Protein AF-A0A8T3YT33-F1 (afdb_monomer_lite)

Sequence (91 aa):
MTSIDEHKRKIREHLKEIKDAIDEGIELKPITIGFHTSACAMEILEFYLHKLNLISTGKTIKHNWFEKPKPEQKILPLIERKLSVNFPDKE

pLDDT: mean 87.58, std 10.37, range [50.34, 98.31]

Foldseek 3Di:
DCDLVNLVVLLVVLVVQLVVCVVVPCVVPVVSNVVSVLVNVQSVVVSVCVVVVQDDDPDGDDPQQQDDDDPVPPDDRNCVVPRPGDDPPPD

Secondary structure (DSSP, 8-state):
---HHHHHHHHHHHHHHHHHHHHH-TTT-HHHHHHHHHHHHHHHHHHHHHHTTSS-TTPPPPGGGGPPPPTT-----HHHHH-----TT--

Structure (mmCIF, N/CA/C/O backbone):
data_AF-A0A8T3YT33-F1
#
_entry.id   AF-A0A8T3YT33-F1
#
loop_
_atom_site.group_PDB
_atom_site.id
_atom_site.type_symbol
_atom_site.label_atom_id
_atom_site.label_alt_id
_atom_site.label_comp_id
_atom_site.label_asym_id
_atom_site.label_entity_id
_atom_site.label_seq_id
_atom_site.pdbx_PDB_ins_code
_atom_site.Cartn_x
_atom_site.Cartn_y
_atom_site.Cartn_z
_atom_site.occupancy
_atom_site.B_iso_or_equiv
_atom_site.auth_seq_id
_atom_site.auth_comp_id
_atom_site.auth_asym_id
_atom_site.auth_atom_id
_atom_site.pdbx_PDB_model_num
ATOM 1 N N . MET A 1 1 ? -6.098 15.372 5.394 1.00 50.88 1 MET A N 1
ATOM 2 C CA . MET A 1 1 ? -7.080 14.326 5.758 1.00 50.88 1 MET A CA 1
ATOM 3 C C . MET A 1 1 ? -7.314 13.479 4.528 1.00 50.88 1 MET A C 1
ATOM 5 O O . MET A 1 1 ? -7.731 14.037 3.522 1.00 50.88 1 MET A O 1
ATOM 9 N N . THR A 1 2 ? -7.005 12.186 4.565 1.00 65.50 2 THR A N 1
ATOM 10 C CA . THR A 1 2 ? -7.273 11.300 3.424 1.00 65.50 2 THR A CA 1
ATOM 11 C C . THR A 1 2 ? -8.761 10.963 3.433 1.00 65.50 2 THR A C 1
ATOM 13 O O . THR A 1 2 ? -9.256 10.343 4.372 1.00 65.50 2 THR A O 1
ATOM 16 N N . SER A 1 3 ? -9.508 11.479 2.460 1.00 83.50 3 SER A N 1
ATOM 17 C CA . SER A 1 3 ? -10.908 11.110 2.256 1.00 83.50 3 SER A CA 1
ATOM 18 C C . SER A 1 3 ? -10.996 9.783 1.493 1.00 83.50 3 SER A C 1
ATOM 20 O O . SER A 1 3 ? -10.030 9.334 0.878 1.00 83.50 3 SER A O 1
ATOM 22 N N . ILE A 1 4 ? -12.176 9.159 1.483 1.00 88.88 4 ILE A N 1
ATOM 23 C CA . ILE A 1 4 ? -12.442 7.951 0.681 1.00 88.88 4 ILE A CA 1
ATOM 24 C C . ILE A 1 4 ? -12.099 8.179 -0.801 1.00 88.88 4 ILE A C 1
ATOM 26 O O . ILE A 1 4 ? -11.553 7.292 -1.458 1.00 88.88 4 ILE A O 1
ATOM 30 N N . ASP A 1 5 ? -12.403 9.361 -1.334 1.00 91.31 5 ASP A N 1
ATOM 31 C CA . ASP A 1 5 ? -12.121 9.684 -2.734 1.00 91.31 5 ASP A CA 1
ATOM 32 C C . ASP A 1 5 ? -10.637 9.931 -2.991 1.00 91.31 5 ASP A C 1
ATOM 34 O O . ASP A 1 5 ? -10.132 9.563 -4.052 1.00 91.31 5 ASP A O 1
ATOM 38 N N . GLU A 1 6 ? -9.920 10.450 -1.996 1.00 91.81 6 GLU A N 1
ATOM 39 C CA . GLU A 1 6 ? -8.471 10.590 -2.054 1.00 91.81 6 GLU A CA 1
ATOM 40 C C . GLU A 1 6 ? -7.775 9.223 -2.114 1.00 91.81 6 GLU A C 1
ATOM 42 O O . GLU A 1 6 ? -6.903 9.025 -2.958 1.00 91.81 6 GLU A O 1
ATOM 47 N N . HIS A 1 7 ? -8.215 8.241 -1.317 1.00 93.94 7 HIS A N 1
ATOM 48 C CA . HIS A 1 7 ? -7.713 6.867 -1.436 1.00 93.94 7 HIS A CA 1
ATOM 49 C C . HIS A 1 7 ? -7.943 6.302 -2.842 1.00 93.94 7 HIS A C 1
ATOM 51 O O . HIS A 1 7 ? -7.019 5.788 -3.468 1.00 93.94 7 HIS A O 1
ATOM 57 N N . LYS A 1 8 ? -9.158 6.440 -3.394 1.00 94.94 8 LYS A N 1
ATOM 58 C CA . LYS A 1 8 ? -9.459 5.965 -4.758 1.00 94.94 8 LYS A CA 1
ATOM 59 C C . LYS A 1 8 ? -8.571 6.630 -5.807 1.00 94.94 8 LYS A C 1
ATOM 61 O O . LYS A 1 8 ? -8.163 5.963 -6.755 1.00 94.94 8 LYS A O 1
ATOM 66 N N . ARG A 1 9 ? -8.307 7.935 -5.674 1.00 97.06 9 ARG A N 1
ATOM 67 C CA . ARG A 1 9 ? -7.417 8.679 -6.576 1.00 97.06 9 ARG A CA 1
ATOM 68 C C . ARG A 1 9 ? -6.008 8.089 -6.537 1.00 97.06 9 ARG A C 1
ATOM 70 O O . ARG A 1 9 ? -5.514 7.664 -7.576 1.00 97.06 9 ARG A O 1
ATOM 77 N N . LYS A 1 10 ? -5.421 7.966 -5.346 1.00 96.31 10 LYS A N 1
ATOM 78 C CA . LYS A 1 10 ? -4.069 7.423 -5.164 1.00 96.31 10 LYS A CA 1
ATOM 79 C C . LYS A 1 10 ? -3.934 5.972 -5.617 1.00 96.31 10 LYS A C 1
ATOM 81 O O . LYS A 1 10 ? -2.957 5.629 -6.268 1.00 96.31 10 LYS A O 1
ATOM 86 N N . ILE A 1 11 ? -4.925 5.122 -5.336 1.00 97.31 11 ILE A N 1
ATOM 87 C CA . ILE A 1 11 ? -4.937 3.726 -5.803 1.00 97.31 11 ILE A CA 1
ATOM 88 C C . ILE A 1 11 ? -4.862 3.680 -7.334 1.00 97.31 11 ILE A C 1
ATOM 90 O O . ILE A 1 11 ? -4.062 2.929 -7.885 1.00 97.31 11 ILE A O 1
ATOM 94 N N . ARG A 1 12 ? -5.649 4.509 -8.037 1.00 98.12 12 ARG A N 1
ATOM 95 C CA . ARG A 1 12 ? -5.586 4.586 -9.507 1.00 98.12 12 ARG A CA 1
ATOM 96 C C . ARG A 1 12 ? -4.224 5.064 -10.001 1.00 98.12 12 ARG A C 1
ATOM 98 O O . ARG A 1 12 ? -3.731 4.518 -10.979 1.00 98.12 12 ARG A O 1
ATOM 105 N N . GLU A 1 13 ? -3.627 6.047 -9.334 1.00 98.19 13 GLU A N 1
ATOM 106 C CA . GLU A 1 13 ? -2.289 6.546 -9.669 1.00 98.19 13 GLU A CA 1
ATOM 107 C C . GLU A 1 13 ? -1.234 5.455 -9.498 1.00 98.19 13 GLU A C 1
ATOM 109 O O . GLU A 1 13 ? -0.496 5.180 -10.436 1.00 98.19 13 GLU A O 1
ATOM 114 N N . HIS A 1 14 ? -1.219 4.745 -8.367 1.00 98.19 14 HIS A N 1
ATOM 115 C CA . HIS A 1 14 ? -0.278 3.645 -8.173 1.00 98.19 14 HIS A CA 1
ATOM 116 C C . HIS A 1 14 ? -0.462 2.523 -9.200 1.00 98.19 14 HIS A C 1
ATOM 118 O O . HIS A 1 14 ? 0.528 2.029 -9.729 1.00 98.19 14 HIS A O 1
ATOM 124 N N . LEU A 1 15 ? -1.702 2.132 -9.508 1.00 98.12 15 LEU A N 1
ATOM 125 C CA . LEU A 1 15 ? -1.971 1.108 -10.523 1.00 98.12 15 LEU A CA 1
ATOM 126 C C . LEU A 1 15 ? -1.524 1.545 -11.921 1.00 98.12 15 LEU A C 1
ATOM 128 O O . LEU A 1 15 ? -1.030 0.716 -12.682 1.00 98.12 15 LEU A O 1
ATOM 132 N N . LYS A 1 16 ? -1.676 2.832 -12.252 1.00 98.31 16 LYS A N 1
ATOM 133 C CA . LYS A 1 16 ? -1.183 3.389 -13.510 1.00 98.31 16 LYS A CA 1
ATOM 134 C C . LYS A 1 16 ? 0.343 3.319 -13.577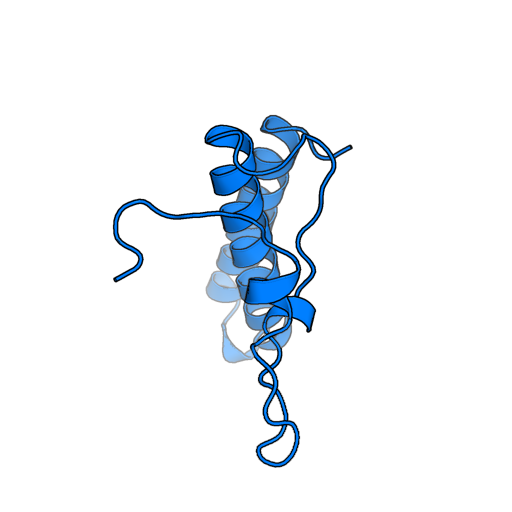 1.00 98.31 16 LYS A C 1
ATOM 136 O O . LYS A 1 16 ? 0.861 2.769 -14.533 1.00 98.31 16 LYS A O 1
ATOM 141 N N . GLU A 1 17 ? 1.043 3.781 -12.545 1.00 98.00 17 GLU A N 1
ATOM 142 C CA . GLU A 1 17 ? 2.514 3.754 -12.496 1.00 98.00 17 GLU A CA 1
ATOM 143 C C . GLU A 1 17 ? 3.076 2.325 -12.559 1.00 98.00 17 GLU A C 1
ATOM 145 O O . GLU A 1 17 ? 4.083 2.078 -13.217 1.00 98.00 17 GLU A O 1
ATOM 150 N N . ILE A 1 18 ? 2.407 1.356 -11.919 1.00 97.69 18 ILE A N 1
ATOM 151 C CA . ILE A 1 18 ? 2.766 -0.066 -12.042 1.00 97.69 18 ILE A CA 1
ATOM 152 C C . ILE A 1 18 ? 2.595 -0.535 -13.486 1.00 97.69 18 ILE A C 1
ATOM 154 O O . ILE A 1 18 ? 3.474 -1.214 -14.009 1.00 97.69 18 ILE A O 1
ATOM 158 N N . LYS A 1 19 ? 1.477 -0.184 -14.131 1.00 97.94 19 LYS A N 1
ATOM 159 C CA . LYS A 1 19 ? 1.214 -0.567 -15.517 1.00 97.94 19 LYS A CA 1
ATOM 160 C C . LYS A 1 19 ? 2.239 0.048 -16.471 1.00 97.94 19 LYS A C 1
ATOM 162 O O . LYS A 1 19 ? 2.831 -0.688 -17.247 1.00 97.94 19 LYS A O 1
ATOM 167 N N . ASP A 1 20 ? 2.491 1.347 -16.355 1.00 97.75 20 ASP A N 1
ATOM 168 C CA . ASP A 1 20 ? 3.464 2.063 -17.182 1.00 97.75 20 ASP A CA 1
ATOM 169 C C . ASP A 1 20 ? 4.874 1.457 -16.996 1.00 97.75 20 ASP A C 1
ATOM 171 O O . ASP A 1 20 ? 5.594 1.229 -17.964 1.00 97.75 20 ASP A O 1
ATOM 175 N N . ALA A 1 21 ? 5.246 1.081 -15.764 1.00 96.94 21 ALA A N 1
ATOM 176 C CA . ALA A 1 21 ? 6.511 0.397 -15.491 1.00 96.94 21 ALA A CA 1
ATOM 177 C C . ALA A 1 21 ? 6.596 -1.024 -16.078 1.00 96.94 21 ALA A C 1
ATOM 179 O O . ALA A 1 21 ? 7.678 -1.447 -16.481 1.00 96.94 21 ALA A O 1
ATOM 180 N N . ILE A 1 22 ? 5.485 -1.766 -16.124 1.00 96.25 22 ILE A N 1
ATOM 181 C CA . ILE A 1 22 ? 5.424 -3.080 -16.781 1.00 96.25 22 ILE A CA 1
ATOM 182 C C . ILE A 1 22 ? 5.538 -2.921 -18.299 1.00 96.25 22 ILE A C 1
ATOM 184 O O . ILE A 1 22 ? 6.305 -3.656 -18.917 1.00 96.25 22 ILE A O 1
ATOM 188 N N . ASP A 1 23 ? 4.808 -1.965 -18.880 1.00 97.75 23 ASP A N 1
ATOM 189 C CA . ASP A 1 23 ? 4.774 -1.712 -20.324 1.00 97.75 23 ASP A CA 1
ATOM 190 C C . ASP A 1 23 ? 6.149 -1.257 -20.855 1.00 97.75 23 ASP A C 1
ATOM 192 O O . ASP A 1 23 ? 6.529 -1.603 -21.972 1.00 97.75 23 ASP A O 1
ATOM 196 N N . GLU A 1 24 ? 6.928 -0.530 -20.047 1.00 96.44 24 GLU A N 1
ATOM 197 C CA . GLU A 1 24 ? 8.313 -0.163 -20.370 1.00 96.44 24 GLU A CA 1
ATOM 198 C C . GLU A 1 24 ? 9.322 -1.312 -20.195 1.00 96.44 24 GLU A C 1
ATOM 200 O O . GLU A 1 24 ? 10.383 -1.285 -20.818 1.00 96.44 24 GLU A O 1
ATOM 205 N N . GLY A 1 25 ? 9.006 -2.314 -19.371 1.00 94.56 25 GLY A N 1
ATOM 206 C CA . GLY A 1 25 ? 9.888 -3.430 -19.019 1.00 94.56 25 GLY A CA 1
ATOM 207 C C . GLY A 1 25 ? 10.193 -3.479 -17.519 1.00 94.56 25 GLY A C 1
ATOM 208 O O . GLY A 1 25 ? 10.797 -2.568 -16.945 1.00 94.56 25 GLY A O 1
ATOM 209 N N . ILE A 1 26 ? 9.813 -4.584 -16.873 1.00 92.31 26 ILE A N 1
ATOM 210 C CA . ILE A 1 26 ? 9.899 -4.776 -15.413 1.00 92.31 26 ILE A CA 1
ATOM 211 C C . ILE A 1 26 ? 11.339 -4.633 -14.905 1.00 92.31 26 ILE A C 1
ATOM 213 O O . ILE A 1 26 ? 11.582 -4.027 -13.861 1.00 92.31 26 ILE A O 1
ATOM 217 N N . GLU A 1 27 ? 12.297 -5.174 -15.649 1.00 94.75 27 GLU A N 1
ATOM 218 C CA . GLU A 1 27 ? 13.726 -5.136 -15.354 1.00 94.75 27 GLU A CA 1
ATOM 219 C C . GLU A 1 27 ? 14.315 -3.720 -15.390 1.00 94.75 27 GLU A C 1
ATOM 221 O O . GLU A 1 27 ? 15.320 -3.465 -14.726 1.00 94.75 27 GLU A O 1
ATOM 226 N N . LEU A 1 28 ? 13.676 -2.789 -16.108 1.00 96.19 28 LEU A N 1
ATOM 227 C CA . LEU A 1 28 ? 14.104 -1.393 -16.186 1.00 96.19 28 LEU A CA 1
ATOM 228 C C . LEU A 1 28 ? 13.592 -0.570 -15.000 1.00 96.19 28 LEU A C 1
ATOM 230 O O . LEU A 1 28 ? 14.226 0.412 -14.608 1.00 96.19 28 LEU A O 1
ATOM 234 N N . LYS A 1 29 ? 12.459 -0.967 -14.404 1.00 96.06 29 LYS A N 1
ATOM 235 C CA . LYS A 1 29 ? 11.789 -0.231 -13.319 1.00 96.06 29 LYS A CA 1
ATOM 236 C C . LYS A 1 29 ? 11.433 -1.078 -12.079 1.00 96.06 29 LYS A C 1
ATOM 238 O O . LYS A 1 29 ? 10.366 -0.875 -11.490 1.00 96.06 29 LYS A O 1
ATOM 243 N N . PRO A 1 30 ? 12.321 -1.960 -11.574 1.00 95.00 30 PRO A N 1
ATOM 244 C CA . PRO A 1 30 ? 11.994 -2.846 -10.453 1.00 95.00 30 PRO A CA 1
ATOM 245 C C . PRO A 1 30 ? 11.716 -2.078 -9.151 1.00 95.00 30 PRO A C 1
ATOM 247 O O . PRO A 1 30 ? 10.834 -2.456 -8.380 1.00 95.00 30 PRO A O 1
ATOM 250 N N . ILE A 1 31 ? 12.430 -0.969 -8.916 1.00 96.12 31 ILE A N 1
ATOM 251 C CA . ILE A 1 31 ? 12.235 -0.116 -7.732 1.00 96.12 31 ILE A CA 1
ATOM 252 C C . ILE A 1 31 ? 10.852 0.540 -7.764 1.00 96.12 31 ILE A C 1
ATOM 254 O O . ILE A 1 31 ? 10.150 0.525 -6.754 1.00 96.12 31 ILE A O 1
ATOM 258 N N . THR A 1 32 ? 10.444 1.076 -8.918 1.00 96.06 32 THR A 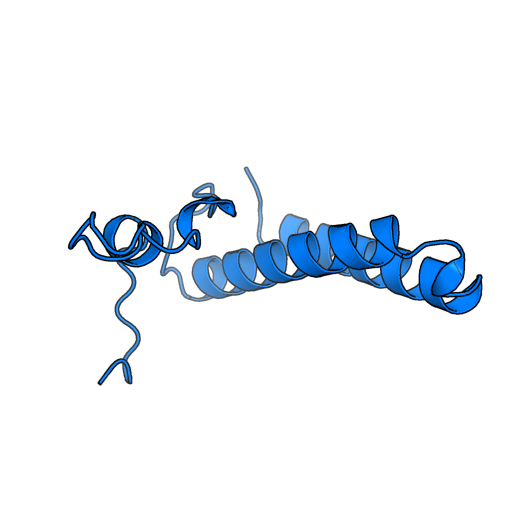N 1
ATOM 259 C CA . THR A 1 32 ? 9.122 1.690 -9.107 1.00 96.06 32 THR A CA 1
ATOM 260 C C . THR A 1 32 ? 8.023 0.673 -8.841 1.00 96.06 32 THR A C 1
ATOM 262 O O . THR A 1 32 ? 7.128 0.934 -8.040 1.00 96.06 32 THR A O 1
ATOM 265 N N . ILE A 1 33 ? 8.125 -0.519 -9.433 1.00 96.31 33 ILE A N 1
ATOM 266 C CA . ILE A 1 33 ? 7.146 -1.589 -9.223 1.00 96.31 33 ILE A CA 1
ATOM 267 C C . ILE A 1 33 ? 7.064 -1.950 -7.738 1.00 96.31 33 ILE A C 1
ATOM 269 O O . ILE A 1 33 ? 5.968 -1.971 -7.177 1.00 96.31 33 ILE A O 1
ATOM 273 N N . GLY A 1 34 ? 8.203 -2.167 -7.074 1.00 95.50 34 GLY A N 1
ATOM 274 C CA . GLY A 1 34 ? 8.242 -2.489 -5.647 1.00 95.50 34 GLY A CA 1
ATOM 275 C C . GLY A 1 34 ? 7.617 -1.402 -4.766 1.00 95.50 34 GLY A C 1
ATOM 276 O O . GLY A 1 34 ? 6.760 -1.696 -3.928 1.00 95.50 34 GLY A O 1
ATOM 277 N N . PHE A 1 35 ? 7.995 -0.140 -4.987 1.00 96.00 35 PHE A N 1
ATOM 278 C CA . PHE A 1 35 ? 7.471 1.001 -4.239 1.00 96.00 35 PHE A CA 1
ATOM 279 C C . PHE A 1 35 ? 5.960 1.169 -4.433 1.00 96.00 35 PHE A C 1
ATOM 281 O O . PHE A 1 35 ? 5.216 1.189 -3.450 1.00 96.00 35 PHE A O 1
ATOM 288 N N . HIS A 1 36 ? 5.491 1.247 -5.683 1.00 97.62 36 HIS A N 1
ATOM 289 C CA . HIS A 1 36 ? 4.073 1.461 -5.970 1.00 97.62 36 HIS A CA 1
ATOM 290 C C . HIS A 1 36 ? 3.218 0.272 -5.530 1.00 97.62 36 HIS A C 1
ATOM 292 O O . HIS A 1 36 ? 2.106 0.490 -5.060 1.00 97.62 36 HIS A O 1
ATOM 298 N N . THR A 1 37 ? 3.729 -0.962 -5.590 1.00 96.25 37 THR A N 1
ATOM 299 C CA . THR A 1 37 ? 3.007 -2.140 -5.082 1.00 96.25 37 THR A CA 1
ATOM 300 C C . THR A 1 37 ? 2.783 -2.048 -3.574 1.00 96.25 37 THR A C 1
ATOM 302 O O . THR A 1 37 ? 1.652 -2.200 -3.111 1.00 96.25 37 THR A O 1
ATOM 305 N N . SER A 1 38 ? 3.835 -1.750 -2.802 1.00 94.56 38 SER A N 1
ATOM 306 C CA . SER A 1 38 ? 3.726 -1.619 -1.343 1.00 94.56 38 SER A CA 1
ATOM 307 C C . SER A 1 38 ? 2.828 -0.441 -0.942 1.00 94.56 38 SER A C 1
ATOM 309 O O . SER A 1 38 ? 1.899 -0.607 -0.148 1.00 94.56 38 SER A O 1
ATOM 311 N N . ALA A 1 39 ? 3.029 0.736 -1.544 1.00 94.44 39 ALA A N 1
ATOM 312 C CA . ALA A 1 39 ? 2.216 1.916 -1.259 1.00 94.44 39 ALA A CA 1
ATOM 313 C C . ALA A 1 39 ? 0.734 1.710 -1.628 1.00 94.44 39 ALA A C 1
ATOM 315 O O . ALA A 1 39 ? -0.148 2.046 -0.839 1.00 94.44 39 ALA A O 1
ATOM 316 N N . CYS A 1 40 ? 0.449 1.088 -2.778 1.00 96.62 40 CYS A N 1
ATOM 317 C CA . CYS A 1 40 ? -0.920 0.779 -3.194 1.00 96.62 40 CYS A CA 1
ATOM 318 C C . CYS A 1 40 ? -1.610 -0.176 -2.214 1.00 96.62 40 CYS A C 1
ATOM 320 O O . CYS A 1 40 ? -2.758 0.056 -1.839 1.00 96.62 40 CYS A O 1
ATOM 322 N N . ALA A 1 41 ? -0.908 -1.213 -1.743 1.00 95.69 41 ALA A N 1
ATOM 323 C CA . ALA A 1 41 ? -1.451 -2.140 -0.751 1.00 95.69 41 ALA A CA 1
ATOM 324 C C . ALA A 1 41 ? -1.844 -1.424 0.555 1.00 95.69 41 ALA A C 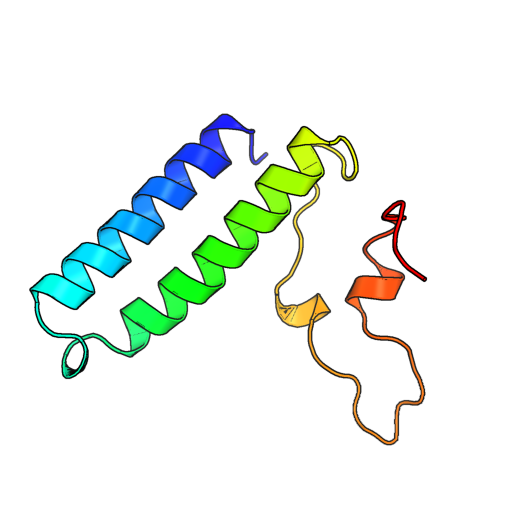1
ATOM 326 O O . ALA A 1 41 ? -2.910 -1.698 1.111 1.00 95.69 41 ALA A O 1
ATOM 327 N N . MET A 1 42 ? -1.028 -0.468 1.011 1.00 93.50 42 MET A N 1
ATOM 328 C CA . MET A 1 42 ? -1.340 0.357 2.182 1.00 93.50 42 MET A CA 1
ATOM 329 C C . MET A 1 42 ? -2.583 1.229 1.959 1.00 93.50 42 MET A C 1
ATOM 331 O O . MET A 1 42 ? -3.472 1.245 2.809 1.00 93.50 42 MET A O 1
ATOM 335 N N . GLU A 1 43 ? -2.693 1.897 0.806 1.00 94.81 43 GLU A N 1
ATOM 336 C CA . GLU A 1 43 ? -3.864 2.719 0.461 1.00 94.81 43 GLU A CA 1
ATOM 337 C C . GLU A 1 43 ? -5.152 1.879 0.365 1.00 94.81 43 GLU A C 1
ATOM 339 O O . GLU A 1 43 ? -6.207 2.309 0.835 1.00 94.81 43 GLU A O 1
ATOM 344 N N . ILE A 1 44 ? -5.079 0.657 -0.179 1.00 95.44 44 ILE A N 1
ATOM 345 C CA . ILE A 1 44 ? -6.213 -0.283 -0.229 1.00 95.44 44 ILE A CA 1
ATOM 346 C C . ILE A 1 44 ? -6.640 -0.707 1.182 1.00 95.44 44 ILE A C 1
ATOM 348 O O . ILE A 1 44 ? -7.838 -0.733 1.479 1.00 95.44 44 ILE A O 1
ATOM 352 N N . LEU A 1 45 ? -5.683 -1.030 2.056 1.00 93.12 45 LEU A N 1
ATOM 353 C CA . LEU A 1 45 ? -5.977 -1.411 3.436 1.00 93.12 45 LEU A CA 1
ATOM 354 C C . LEU A 1 45 ? -6.641 -0.259 4.200 1.00 93.12 45 LEU A C 1
ATOM 356 O O . LEU A 1 45 ? -7.667 -0.463 4.848 1.00 93.12 45 LEU A O 1
ATOM 360 N N . GLU A 1 46 ? -6.091 0.952 4.108 1.00 92.56 46 GLU A N 1
ATOM 361 C CA . GLU A 1 46 ? -6.672 2.137 4.745 1.00 92.56 46 GLU A CA 1
ATOM 362 C C . GLU A 1 46 ? -8.081 2.419 4.227 1.00 92.56 46 GLU A C 1
ATOM 364 O O . GLU A 1 46 ? -9.008 2.588 5.022 1.00 92.56 46 GLU A O 1
ATOM 369 N N . PHE A 1 47 ? -8.271 2.376 2.905 1.00 93.56 47 PHE A N 1
ATOM 370 C CA . PHE A 1 47 ? -9.583 2.513 2.282 1.00 93.56 47 PHE A CA 1
ATOM 371 C C . PHE A 1 47 ? -10.592 1.511 2.849 1.00 93.56 47 PHE A C 1
ATOM 373 O O . PHE A 1 47 ? -11.707 1.894 3.210 1.00 93.56 47 PHE A O 1
ATOM 380 N N . TYR A 1 48 ? -10.206 0.236 2.948 1.00 92.38 48 TYR A N 1
ATOM 381 C CA . TYR A 1 48 ? -11.060 -0.822 3.478 1.00 92.38 48 TYR A CA 1
ATOM 382 C C . TYR A 1 48 ? -11.466 -0.552 4.932 1.00 92.38 48 TYR A C 1
ATOM 384 O O . TYR A 1 48 ? -12.653 -0.585 5.261 1.00 92.38 48 TYR A O 1
ATOM 392 N N . LEU A 1 49 ? -10.506 -0.213 5.795 1.00 90.88 49 LEU A N 1
ATOM 393 C CA . LEU A 1 49 ? -10.778 0.024 7.213 1.00 90.88 49 LEU A CA 1
A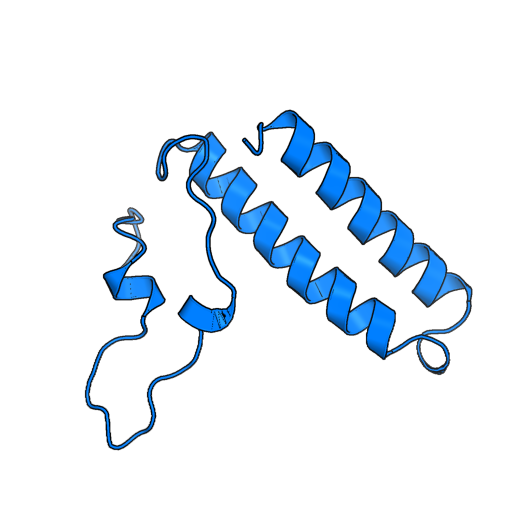TOM 394 C C . LEU A 1 49 ? -11.582 1.305 7.461 1.00 90.88 49 LEU A C 1
ATOM 396 O O . LEU A 1 49 ? -12.460 1.302 8.324 1.00 90.88 49 LEU A O 1
ATOM 400 N N . HIS A 1 50 ? -11.345 2.377 6.699 1.00 90.94 50 HIS A N 1
ATOM 401 C CA . HIS A 1 50 ? -12.189 3.573 6.751 1.00 90.94 50 HIS A CA 1
ATOM 402 C C . HIS A 1 50 ? -13.613 3.277 6.277 1.00 90.94 50 HIS A C 1
ATOM 404 O O . HIS A 1 50 ? -14.567 3.700 6.923 1.00 90.94 50 HIS A O 1
ATOM 410 N N . LYS A 1 51 ? -13.778 2.518 5.184 1.00 90.12 51 LYS A N 1
ATOM 411 C CA . LYS A 1 51 ? -15.102 2.167 4.645 1.00 90.12 51 LYS A CA 1
ATOM 412 C C . LYS A 1 51 ? -15.937 1.354 5.637 1.00 90.12 51 LYS A C 1
ATOM 414 O O . LYS A 1 51 ? -17.152 1.518 5.682 1.00 90.12 51 LYS A O 1
ATOM 419 N N . LEU A 1 52 ? -15.293 0.500 6.431 1.00 89.12 52 LEU A N 1
ATOM 420 C CA . LEU A 1 52 ? -15.938 -0.275 7.493 1.00 89.12 52 LEU A CA 1
ATOM 421 C C . LEU A 1 52 ? -16.051 0.477 8.830 1.00 89.12 52 LEU A C 1
ATOM 423 O O . LEU A 1 52 ? -16.516 -0.102 9.807 1.00 89.12 52 LEU A O 1
ATOM 427 N N . ASN A 1 53 ? -15.629 1.745 8.897 1.00 86.81 53 ASN A N 1
ATOM 428 C CA . ASN A 1 53 ? -15.559 2.541 10.128 1.00 86.81 53 ASN A CA 1
ATOM 429 C C . ASN A 1 53 ? -14.724 1.889 11.250 1.00 86.81 53 ASN A C 1
ATOM 431 O O . ASN A 1 53 ? -14.927 2.163 12.430 1.00 86.81 53 ASN A O 1
ATOM 435 N N . LEU A 1 54 ? -13.755 1.046 10.886 1.00 86.56 54 LEU A N 1
ATOM 436 C CA . LEU A 1 54 ? -12.854 0.361 11.819 1.00 86.56 54 LEU A CA 1
ATOM 437 C C . LEU A 1 54 ? -11.705 1.270 12.287 1.00 86.56 54 LEU A C 1
ATOM 439 O O . LEU A 1 54 ? -11.080 1.020 13.318 1.00 86.56 54 LEU A O 1
ATOM 443 N N . ILE A 1 55 ? -11.434 2.347 11.544 1.00 87.62 55 ILE A N 1
ATOM 444 C CA . ILE A 1 55 ? -10.537 3.440 11.932 1.00 87.62 55 ILE A CA 1
ATOM 445 C C . ILE A 1 55 ? -11.152 4.795 11.545 1.00 87.62 55 ILE A C 1
ATOM 447 O O . ILE A 1 55 ? -11.820 4.917 10.51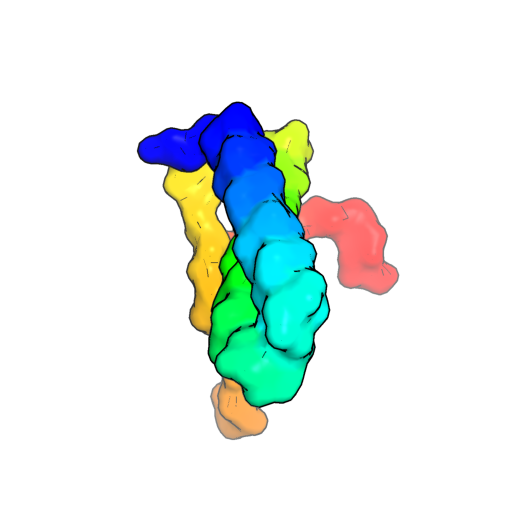7 1.00 87.62 55 ILE A O 1
ATOM 451 N N . SER A 1 56 ? -10.908 5.831 12.353 1.00 86.12 56 SER A N 1
ATOM 452 C CA . SER A 1 56 ? -11.439 7.180 12.117 1.00 86.12 56 SER A CA 1
ATOM 453 C C . SER A 1 56 ? -10.842 7.831 10.873 1.00 86.12 56 SER A C 1
ATOM 455 O O . SER A 1 56 ? -9.656 7.669 10.593 1.00 86.12 56 SER A O 1
ATOM 457 N N . THR A 1 57 ? -11.633 8.637 10.165 1.00 76.56 57 THR A N 1
ATOM 458 C CA . THR A 1 57 ? -11.176 9.438 9.022 1.00 76.56 57 THR A CA 1
ATOM 459 C C . THR A 1 57 ? -9.982 10.309 9.431 1.00 76.56 57 THR A C 1
ATOM 461 O O . THR A 1 57 ? -10.100 11.160 10.310 1.00 76.56 57 THR A O 1
ATOM 464 N N . GLY A 1 58 ? -8.811 10.074 8.830 1.00 79.69 58 GLY A N 1
ATOM 465 C CA . GLY A 1 58 ? -7.551 10.747 9.177 1.00 79.69 58 GLY A CA 1
ATOM 466 C C . GLY A 1 58 ? -6.556 9.912 9.994 1.00 79.69 58 GLY A C 1
ATOM 467 O O . GLY A 1 58 ? -5.406 10.328 10.127 1.00 79.69 58 GLY A O 1
ATOM 468 N N . LYS A 1 59 ? -6.944 8.735 10.504 1.00 85.69 59 LYS A N 1
ATOM 469 C CA . LYS A 1 59 ? -5.989 7.758 11.043 1.00 85.69 59 LYS A CA 1
ATOM 470 C C . LYS A 1 59 ? -5.282 7.048 9.887 1.00 85.69 59 LYS A C 1
ATOM 472 O O . LYS A 1 59 ? -5.921 6.335 9.133 1.00 85.69 59 LYS A O 1
ATOM 477 N N . THR A 1 60 ? -3.966 7.204 9.806 1.00 87.25 60 THR A N 1
ATOM 478 C CA . THR A 1 60 ? -3.104 6.533 8.818 1.00 87.25 60 THR A CA 1
ATOM 479 C C . THR A 1 60 ? -2.439 5.305 9.440 1.00 87.25 60 THR A C 1
ATOM 481 O O . THR A 1 60 ? -2.013 5.338 10.602 1.00 87.25 60 THR A O 1
ATOM 484 N N . ILE A 1 61 ? -2.333 4.227 8.672 1.00 88.81 61 ILE A N 1
ATOM 485 C CA . ILE A 1 61 ? -1.610 3.007 9.019 1.00 88.81 61 ILE A CA 1
ATOM 486 C C . ILE A 1 61 ? -0.177 3.171 8.526 1.00 88.81 61 ILE A C 1
ATOM 488 O O . ILE A 1 61 ? 0.084 3.512 7.378 1.00 88.81 61 ILE A O 1
ATOM 492 N N . LYS A 1 62 ? 0.797 2.924 9.399 1.00 86.88 62 LYS A N 1
ATOM 493 C CA . LYS A 1 62 ? 2.205 3.059 9.020 1.00 86.88 62 LYS A CA 1
ATOM 494 C C . LYS A 1 62 ? 2.770 1.711 8.595 1.00 86.88 62 LYS A C 1
ATOM 496 O O . LYS A 1 62 ? 2.545 0.712 9.272 1.00 86.88 62 LYS A O 1
ATOM 501 N N . HIS A 1 63 ? 3.563 1.698 7.526 1.00 84.19 63 HIS A N 1
ATOM 502 C CA . HIS A 1 63 ? 4.207 0.481 7.019 1.00 84.19 63 HIS A CA 1
ATOM 503 C C . HIS A 1 63 ? 5.057 -0.223 8.095 1.00 84.19 63 HIS A C 1
ATOM 505 O O . HIS A 1 63 ? 5.034 -1.444 8.214 1.00 84.19 63 HIS A O 1
ATOM 511 N N . ASN A 1 64 ? 5.733 0.545 8.959 1.00 85.19 64 ASN A N 1
ATOM 512 C CA . ASN A 1 64 ? 6.543 0.001 10.053 1.00 85.19 64 ASN A CA 1
ATOM 513 C C . ASN A 1 64 ? 5.732 -0.740 11.134 1.00 85.19 64 ASN A C 1
ATOM 515 O O . ASN A 1 64 ? 6.305 -1.406 11.990 1.00 85.19 64 ASN A O 1
ATOM 519 N N . TRP A 1 65 ? 4.398 -0.653 11.128 1.00 87.75 65 TRP A N 1
ATOM 520 C CA . TRP A 1 65 ? 3.572 -1.436 12.048 1.00 87.75 65 TRP A CA 1
ATOM 521 C C . TRP A 1 65 ? 3.602 -2.935 11.725 1.00 87.75 65 TRP A C 1
ATOM 523 O O . TRP A 1 65 ? 3.381 -3.746 12.625 1.00 87.75 6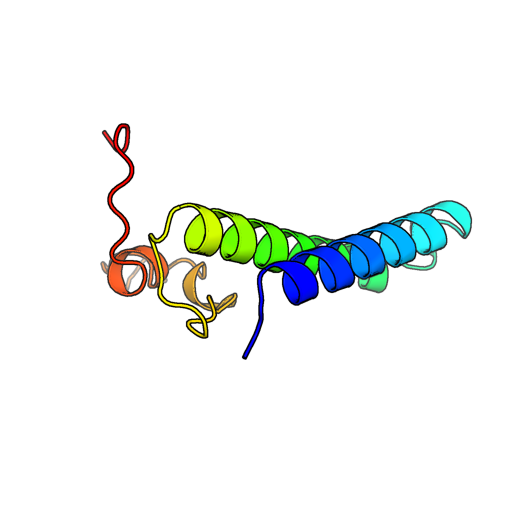5 TRP A O 1
ATOM 533 N N . PHE A 1 66 ? 3.913 -3.293 10.478 1.00 84.75 66 PHE A N 1
ATOM 534 C CA . PHE A 1 66 ? 4.011 -4.675 10.003 1.00 84.75 66 PHE A CA 1
ATOM 535 C C . PHE A 1 66 ? 5.414 -5.275 10.153 1.00 84.75 66 PHE A C 1
ATOM 537 O O . PHE A 1 66 ? 5.633 -6.428 9.781 1.00 84.75 66 PHE A O 1
ATOM 544 N N . GLU A 1 67 ? 6.371 -4.523 10.701 1.00 83.50 67 GLU A N 1
ATOM 545 C CA . GLU A 1 67 ? 7.695 -5.059 11.001 1.00 83.50 67 GLU A CA 1
ATOM 546 C C . GLU A 1 67 ? 7.584 -6.179 12.038 1.00 83.50 67 GLU A C 1
ATOM 548 O O . GLU A 1 67 ? 6.970 -6.024 13.102 1.00 83.50 67 GLU A O 1
ATOM 553 N N . LYS A 1 68 ? 8.184 -7.329 11.715 1.00 82.19 68 LYS A N 1
ATOM 554 C CA . LYS A 1 68 ? 8.238 -8.451 12.647 1.00 82.19 68 LYS A CA 1
ATOM 555 C C . LYS A 1 68 ? 9.124 -8.067 13.837 1.00 82.19 68 LYS A C 1
ATOM 557 O O . LYS A 1 68 ? 10.227 -7.559 13.626 1.00 82.19 68 LYS A O 1
ATOM 562 N N . PRO A 1 69 ? 8.674 -8.320 15.076 1.00 83.50 69 PRO A N 1
ATOM 563 C CA . PRO A 1 69 ? 9.537 -8.178 16.239 1.00 83.50 69 PRO A CA 1
ATOM 564 C C . PRO A 1 69 ? 10.740 -9.118 16.097 1.00 83.50 69 PRO A C 1
ATOM 566 O O . PRO A 1 69 ? 10.627 -10.199 15.508 1.00 83.50 69 PRO A O 1
ATOM 569 N N . LYS A 1 70 ? 11.899 -8.710 16.624 1.00 84.81 70 LYS A N 1
ATOM 570 C CA . LYS A 1 70 ? 13.063 -9.603 16.659 1.00 84.81 70 LYS A CA 1
ATOM 571 C C . LYS A 1 70 ? 12.750 -10.824 17.536 1.00 84.81 70 LYS A C 1
ATOM 573 O O . LYS A 1 70 ? 11.984 -10.672 18.489 1.00 84.81 70 LYS A O 1
ATOM 578 N N . PRO A 1 71 ? 13.343 -12.004 17.276 1.00 82.50 71 PRO A N 1
ATOM 579 C CA . PRO A 1 71 ? 13.057 -13.222 18.042 1.00 82.50 71 PRO A CA 1
ATOM 580 C C . PRO A 1 71 ? 13.194 -13.063 19.566 1.00 82.50 71 PRO A C 1
ATOM 582 O O . PRO A 1 71 ? 12.476 -13.704 20.329 1.00 82.50 71 PRO A O 1
ATOM 585 N N . GLU A 1 72 ? 14.085 -12.181 20.024 1.00 88.31 72 GLU A N 1
ATOM 586 C CA . GLU A 1 72 ? 14.348 -11.924 21.444 1.00 88.31 72 GLU A CA 1
ATOM 587 C C . GLU A 1 72 ? 13.293 -11.002 22.078 1.00 88.31 72 GLU A C 1
ATOM 589 O O . GLU A 1 72 ? 13.059 -11.025 23.289 1.00 88.31 72 GLU A O 1
ATOM 594 N N . GLN A 1 73 ? 12.629 -10.189 21.257 1.00 77.69 73 GLN A N 1
ATOM 595 C CA . GLN A 1 73 ? 11.545 -9.304 21.653 1.00 77.69 73 GLN A CA 1
ATOM 596 C C . GLN A 1 73 ? 10.251 -10.126 21.639 1.00 77.69 73 GLN A C 1
ATOM 598 O O . GLN A 1 73 ? 9.525 -10.115 20.652 1.00 77.69 73 GLN A O 1
ATOM 603 N N . LYS A 1 74 ? 9.953 -10.857 22.723 1.00 75.06 74 LYS A N 1
ATOM 604 C CA . LYS A 1 74 ? 8.696 -11.619 22.924 1.00 75.06 74 LYS A CA 1
ATOM 605 C C . LYS A 1 74 ? 7.460 -10.702 23.033 1.00 75.06 74 LYS A C 1
ATOM 607 O O . LYS A 1 74 ? 6.738 -10.723 24.025 1.00 75.06 74 LYS A O 1
ATOM 612 N N . ILE A 1 75 ? 7.250 -9.840 22.048 1.00 78.00 75 ILE A N 1
ATOM 613 C CA . ILE A 1 75 ? 6.177 -8.854 21.968 1.00 78.00 75 ILE A CA 1
ATOM 614 C C . ILE A 1 75 ? 5.373 -9.114 20.702 1.00 78.00 75 ILE A C 1
ATOM 616 O O . ILE A 1 75 ? 5.931 -9.501 19.681 1.00 78.00 75 ILE A O 1
ATOM 620 N N . LEU A 1 76 ? 4.067 -8.863 20.749 1.00 74.31 76 LEU A N 1
ATOM 621 C CA . LEU A 1 76 ? 3.226 -8.946 19.557 1.00 74.31 76 LEU A CA 1
ATOM 622 C C . LEU A 1 76 ? 3.656 -7.904 18.504 1.00 74.31 76 LEU A C 1
ATOM 624 O O . LEU A 1 76 ? 4.172 -6.831 18.870 1.00 74.31 76 LEU A O 1
ATOM 628 N N . PRO A 1 77 ? 3.418 -8.161 17.204 1.00 78.81 77 PRO A N 1
ATOM 629 C CA . PRO A 1 77 ? 3.605 -7.176 16.144 1.00 78.81 77 PRO A CA 1
ATOM 630 C C . PRO A 1 77 ? 2.988 -5.816 16.497 1.00 78.81 77 PRO A C 1
ATOM 632 O O . PRO A 1 77 ? 1.977 -5.717 17.197 1.00 78.81 77 PRO A O 1
ATOM 635 N N . LEU A 1 78 ? 3.622 -4.725 16.060 1.00 82.38 78 LEU A N 1
ATOM 636 C CA . LEU A 1 78 ? 3.165 -3.378 16.422 1.00 82.38 78 LEU A CA 1
ATOM 637 C C . LEU A 1 78 ? 1.759 -3.093 15.873 1.00 82.38 78 LEU A C 1
ATOM 639 O O . LEU A 1 78 ? 0.970 -2.425 16.543 1.00 82.38 78 LEU A O 1
ATOM 643 N N . ILE A 1 79 ? 1.426 -3.653 14.709 1.00 83.38 79 ILE A N 1
ATOM 644 C CA . ILE A 1 79 ? 0.095 -3.571 14.110 1.00 83.38 79 ILE A CA 1
ATOM 645 C C . ILE A 1 79 ? -0.991 -4.121 15.036 1.00 83.38 79 ILE A C 1
ATOM 647 O O . ILE A 1 79 ? -1.987 -3.440 15.240 1.00 83.38 79 ILE A O 1
ATOM 651 N N . GLU A 1 80 ? -0.778 -5.263 15.690 1.00 79.69 80 GLU A N 1
ATOM 652 C CA . GLU A 1 80 ? -1.766 -5.862 16.602 1.00 79.69 80 GLU A CA 1
ATOM 653 C C . GLU A 1 80 ? -2.026 -4.997 17.839 1.00 79.69 80 GLU A C 1
ATOM 655 O O . GLU A 1 80 ? -3.104 -5.034 18.423 1.00 79.69 80 GLU A O 1
ATOM 660 N N . ARG A 1 81 ? -1.046 -4.170 18.217 1.00 79.19 81 ARG A N 1
ATOM 661 C CA . ARG A 1 81 ? -1.149 -3.237 19.345 1.00 79.19 81 ARG A CA 1
ATOM 662 C C . ARG A 1 81 ? -1.756 -1.888 18.951 1.00 79.19 81 ARG A C 1
ATOM 664 O O . ARG A 1 81 ? -2.340 -1.211 19.793 1.00 79.19 81 ARG A O 1
ATOM 671 N N . LYS A 1 82 ? -1.563 -1.444 17.704 1.00 79.62 82 LYS A N 1
ATOM 672 C CA . LYS A 1 82 ? -1.967 -0.106 17.215 1.00 79.62 82 LYS A CA 1
ATOM 673 C C . LYS A 1 82 ? -3.281 -0.112 16.435 1.00 79.62 82 LYS A C 1
ATOM 675 O O . LYS A 1 82 ? -3.978 0.913 16.376 1.00 79.62 82 LYS A O 1
ATOM 680 N N . LEU A 1 83 ? -3.610 -1.248 15.833 1.00 80.31 83 LEU A N 1
ATOM 681 C CA . LEU A 1 83 ? -4.836 -1.475 15.096 1.00 80.31 83 LEU A CA 1
ATOM 682 C C . LEU A 1 83 ? -5.806 -2.245 15.992 1.00 80.31 83 LEU A C 1
ATOM 684 O O . LEU A 1 83 ? -5.820 -3.469 16.019 1.00 80.31 83 LEU A O 1
ATOM 688 N N . SER A 1 84 ? -6.621 -1.500 16.739 1.00 70.12 84 SER A N 1
ATOM 689 C CA . SER A 1 84 ? -7.681 -2.019 17.617 1.00 70.12 84 SER A CA 1
ATOM 690 C C . SER A 1 84 ? -8.882 -2.555 16.826 1.00 70.12 84 SER A C 1
ATOM 692 O O . SER A 1 84 ? -10.027 -2.248 17.140 1.00 70.12 84 SER A O 1
ATOM 694 N N . VAL A 1 85 ? -8.623 -3.288 15.746 1.00 74.50 85 VAL A N 1
ATOM 695 C CA . VAL A 1 85 ? -9.645 -3.842 14.866 1.00 74.50 85 VAL A CA 1
ATOM 696 C C . VAL A 1 85 ? -9.828 -5.311 15.216 1.00 74.50 85 VAL A C 1
ATOM 698 O O . VAL A 1 85 ? -8.905 -6.113 15.065 1.00 74.50 85 VAL A O 1
ATOM 701 N N . ASN A 1 86 ? -11.027 -5.649 15.687 1.00 71.69 86 ASN A N 1
ATOM 702 C CA . ASN A 1 86 ? -11.466 -7.032 15.805 1.00 71.69 86 ASN A CA 1
ATOM 703 C C . ASN A 1 86 ? -12.172 -7.421 14.511 1.00 71.69 86 ASN A C 1
ATOM 705 O O . ASN A 1 86 ? -13.238 -6.896 14.195 1.00 71.69 86 ASN A O 1
ATOM 709 N N . PHE A 1 87 ? -11.547 -8.319 13.756 1.00 73.00 87 PHE A N 1
ATOM 710 C CA . PHE A 1 87 ? -12.195 -8.965 12.625 1.00 73.00 87 PHE A CA 1
ATOM 711 C C . PHE A 1 87 ? -13.066 -10.115 13.155 1.00 73.00 87 PHE A C 1
ATOM 713 O O . PHE A 1 87 ? -12.615 -10.801 14.073 1.00 73.00 87 PHE A O 1
ATOM 720 N N . PRO A 1 88 ? -14.286 -10.320 12.623 1.00 66.94 88 PRO A N 1
ATOM 721 C CA . PRO A 1 88 ? -15.208 -11.345 13.121 1.00 66.94 88 PRO A CA 1
ATOM 722 C C . PRO A 1 88 ? -14.617 -12.762 13.145 1.00 66.94 88 PRO A C 1
ATOM 724 O O . PRO A 1 88 ? -14.877 -13.500 14.086 1.00 66.94 88 PRO A O 1
ATOM 727 N N . ASP A 1 89 ? -13.766 -13.096 12.170 1.00 70.50 89 ASP A N 1
ATOM 728 C CA . ASP A 1 89 ? -13.200 -14.440 11.974 1.00 70.50 89 ASP A CA 1
ATOM 729 C C . ASP A 1 89 ? -11.710 -14.516 12.368 1.00 70.50 89 ASP A C 1
ATOM 731 O O . ASP A 1 89 ? -10.899 -15.114 11.665 1.00 70.50 89 ASP A O 1
ATOM 735 N N . LYS A 1 90 ? -11.292 -13.819 13.435 1.00 63.66 90 LYS A N 1
ATOM 736 C CA . LYS A 1 90 ? -9.870 -13.732 13.834 1.00 63.66 90 LYS A CA 1
ATOM 737 C C . LYS A 1 90 ? -9.357 -14.955 14.630 1.00 63.66 90 LYS A C 1
ATOM 739 O O . LYS A 1 90 ? -8.220 -14.916 15.095 1.00 63.66 90 LYS A O 1
ATOM 744 N N . GLU A 1 91 ? -10.149 -16.013 14.790 1.00 50.34 91 GLU A N 1
ATOM 745 C CA . GLU A 1 91 ? -9.738 -17.262 15.464 1.00 50.34 91 GLU A CA 1
ATOM 746 C C . GLU A 1 91 ? -9.432 -18.397 14.483 1.00 50.34 91 GLU A C 1
ATOM 748 O O . GLU A 1 91 ? -10.254 -18.638 13.571 1.00 50.34 91 GLU A O 1
#

Radius of gyration: 15.84 Å; chains: 1; bounding box: 30×32×43 Å